Protein AF-R6XKS7-F1 (afdb_monomer)

Foldseek 3Di:
DDDDDDDDDPDDDDDDDDPDDDDPQDDQQDFLLNCCVVPVPCVVLCVVLVPPVSVDPVRRRDGLNRSCVVSVHDSVVSSVVSRVVVVVD

Structure (mmCIF, N/CA/C/O backbone):
data_AF-R6XKS7-F1
#
_entry.id   AF-R6XKS7-F1
#
loop_
_atom_site.group_PDB
_atom_site.id
_atom_site.type_symbol
_atom_site.label_atom_id
_atom_site.label_alt_id
_atom_site.label_comp_id
_atom_site.label_asym_id
_atom_site.label_entity_id
_atom_site.label_seq_id
_atom_site.pdbx_PDB_ins_code
_atom_site.Cartn_x
_atom_site.Cartn_y
_atom_site.Cartn_z
_atom_site.occupancy
_atom_site.B_iso_or_equiv
_atom_site.auth_seq_id
_atom_site.auth_comp_id
_atom_site.auth_asym_id
_atom_site.auth_atom_id
_atom_site.pdbx_PDB_model_num
ATOM 1 N N . MET A 1 1 ? -52.737 -27.650 -20.250 1.00 47.31 1 MET A N 1
ATOM 2 C CA . MET A 1 1 ? -51.775 -28.009 -21.317 1.00 47.31 1 MET A CA 1
ATOM 3 C C . MET A 1 1 ? -50.706 -26.920 -21.309 1.00 47.31 1 MET A C 1
ATOM 5 O O . MET A 1 1 ? -50.997 -25.843 -21.792 1.00 47.31 1 MET A O 1
ATOM 9 N N . PHE A 1 2 ? -49.613 -26.964 -20.538 1.00 50.91 2 PHE A N 1
ATOM 10 C CA . PHE A 1 2 ? -48.499 -27.931 -20.468 1.00 50.91 2 PHE A CA 1
ATOM 11 C C . PHE A 1 2 ? -47.920 -28.308 -21.837 1.00 50.91 2 PHE A C 1
ATOM 13 O O . PHE A 1 2 ? -48.515 -29.144 -22.501 1.00 50.91 2 PHE A O 1
ATOM 20 N N . THR A 1 3 ? -46.806 -27.655 -22.206 1.00 46.91 3 THR A N 1
ATOM 21 C CA . THR A 1 3 ? -45.481 -28.197 -22.626 1.00 46.91 3 THR A CA 1
ATOM 22 C C . THR A 1 3 ? -44.641 -27.003 -23.131 1.00 46.91 3 THR A C 1
ATOM 24 O O . THR A 1 3 ? -44.983 -26.419 -24.150 1.00 46.91 3 THR A O 1
ATOM 27 N N . GLN A 1 4 ? -43.713 -26.418 -22.366 1.00 55.44 4 GLN A N 1
ATOM 28 C CA . GLN A 1 4 ? -42.360 -26.895 -22.013 1.00 55.44 4 GLN A CA 1
ATOM 29 C C . GLN A 1 4 ? -41.352 -26.874 -23.198 1.00 55.44 4 GLN A C 1
ATOM 31 O O . GLN A 1 4 ? -41.299 -27.804 -23.990 1.00 55.44 4 GLN A O 1
ATOM 36 N N . TRP A 1 5 ? -40.524 -25.815 -23.208 1.00 57.94 5 TRP A N 1
ATOM 37 C CA . TRP A 1 5 ? -39.055 -25.763 -23.407 1.00 57.94 5 TRP A CA 1
ATOM 38 C C . TRP A 1 5 ? -38.413 -26.051 -24.778 1.00 57.94 5 TRP A C 1
ATOM 40 O O . TRP A 1 5 ? -38.453 -27.167 -25.282 1.00 57.94 5 TRP A O 1
ATOM 50 N N . LYS A 1 6 ? -37.608 -25.084 -25.255 1.00 59.12 6 LYS A N 1
ATOM 51 C CA . LYS A 1 6 ? -36.146 -25.243 -25.447 1.00 59.12 6 LYS A CA 1
ATOM 52 C C . LYS A 1 6 ? -35.490 -23.9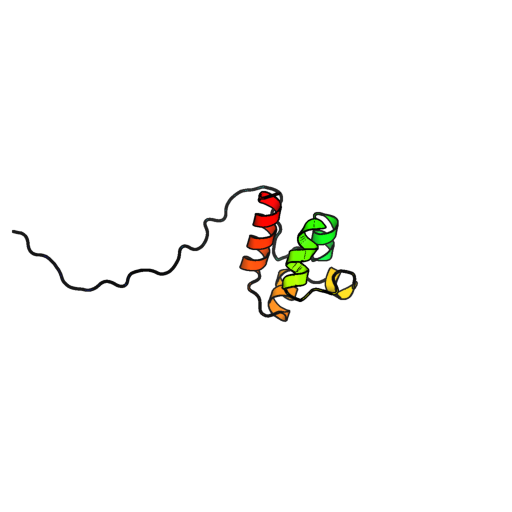38 -25.916 1.00 59.12 6 LYS A C 1
ATOM 54 O O . LYS A 1 6 ? -35.701 -23.515 -27.048 1.00 59.12 6 LYS A O 1
ATOM 59 N N . LYS A 1 7 ? -34.652 -23.368 -25.052 1.00 59.69 7 LYS A N 1
ATOM 60 C CA . LYS A 1 7 ? -33.321 -22.788 -25.328 1.00 59.69 7 LYS A CA 1
ATOM 61 C C . LYS A 1 7 ? -32.787 -22.352 -23.961 1.00 59.69 7 LYS A C 1
ATOM 63 O O . LYS A 1 7 ? -33.275 -21.391 -23.390 1.00 59.69 7 LYS A O 1
ATOM 68 N N . ALA A 1 8 ? -32.128 -23.282 -23.288 1.00 57.22 8 ALA A N 1
ATOM 69 C CA . ALA A 1 8 ? -30.688 -23.509 -23.390 1.00 57.22 8 ALA A CA 1
ATOM 70 C C . ALA A 1 8 ? -29.989 -22.643 -22.346 1.00 57.22 8 ALA A C 1
ATOM 72 O O . ALA A 1 8 ? -29.915 -21.422 -22.454 1.00 57.22 8 ALA A O 1
ATOM 73 N N . ASP A 1 9 ? -29.549 -23.354 -21.324 1.00 60.25 9 ASP A N 1
ATOM 74 C CA . ASP A 1 9 ? -28.737 -22.919 -20.215 1.00 60.25 9 ASP A CA 1
ATOM 75 C C . ASP A 1 9 ? -27.445 -22.263 -20.714 1.00 60.25 9 ASP A C 1
ATOM 77 O O . ASP A 1 9 ? -26.659 -22.879 -21.434 1.00 60.25 9 ASP A O 1
ATOM 81 N N . ILE A 1 10 ? -27.205 -21.029 -20.282 1.00 64.25 10 ILE A N 1
ATOM 82 C CA . ILE A 1 10 ? -25.850 -20.542 -20.030 1.00 64.25 10 ILE A CA 1
ATOM 83 C C . ILE A 1 10 ? -25.859 -20.104 -18.572 1.00 64.25 10 ILE A C 1
ATOM 85 O O . ILE A 1 10 ? -26.265 -19.003 -18.210 1.00 64.25 10 ILE A O 1
ATOM 89 N N . ILE A 1 11 ? -25.523 -21.077 -17.736 1.00 61.31 11 ILE A N 1
ATOM 90 C CA . ILE A 1 11 ? -25.223 -20.932 -16.321 1.00 61.31 11 ILE A CA 1
ATOM 91 C C . ILE A 1 11 ? -23.926 -20.138 -16.124 1.00 61.31 11 ILE A C 1
ATOM 93 O O . ILE A 1 11 ? -22.968 -20.319 -16.867 1.00 61.31 11 ILE A O 1
ATOM 97 N N . ASN A 1 12 ? -23.926 -19.360 -15.041 1.00 53.81 12 ASN A N 1
ATOM 98 C CA . ASN A 1 12 ? -22.792 -18.980 -14.200 1.00 53.81 12 ASN A CA 1
ATOM 99 C C . ASN A 1 12 ? -21.645 -18.179 -14.840 1.00 53.81 12 ASN A C 1
ATOM 101 O O . ASN A 1 12 ? -20.814 -18.734 -15.547 1.00 53.81 12 ASN A O 1
ATOM 105 N N . SER A 1 13 ? -21.532 -16.911 -14.438 1.00 51.81 13 SER A N 1
ATOM 106 C CA . SER A 1 13 ? -20.268 -16.366 -13.933 1.00 51.81 13 SER A CA 1
ATOM 107 C C . SER A 1 13 ? -20.534 -15.088 -13.136 1.00 51.81 13 SER A C 1
ATOM 109 O O . SER A 1 13 ? -20.914 -14.060 -13.684 1.00 51.81 13 SER A O 1
ATOM 111 N N . THR A 1 14 ? -20.362 -15.260 -11.825 1.00 49.94 14 THR A N 1
ATOM 112 C CA . THR A 1 14 ? -19.763 -14.325 -10.865 1.00 49.94 14 THR A CA 1
ATOM 113 C C . THR A 1 14 ? -20.508 -13.031 -10.534 1.00 49.94 14 THR A C 1
ATOM 115 O O . THR A 1 14 ? -20.464 -12.028 -11.235 1.00 49.94 14 THR A O 1
ATOM 118 N N . GLU A 1 15 ? -21.139 -13.085 -9.359 1.00 63.19 15 GLU A N 1
ATOM 119 C CA . GLU A 1 15 ? -21.204 -12.008 -8.372 1.00 63.19 15 GLU A CA 1
ATOM 120 C C . GLU A 1 15 ? -20.028 -11.026 -8.483 1.00 63.19 15 GLU A C 1
ATOM 122 O O . GLU A 1 15 ? -18.904 -11.431 -8.211 1.00 63.19 15 GLU A O 1
ATOM 127 N N . GLU A 1 16 ? -20.275 -9.737 -8.739 1.00 54.03 16 GLU A N 1
ATOM 128 C CA . GLU A 1 16 ? -19.323 -8.696 -8.334 1.00 54.03 16 GLU A CA 1
ATOM 129 C C . GLU A 1 16 ? -20.018 -7.532 -7.612 1.00 54.03 16 GLU A C 1
ATOM 131 O O . GLU A 1 16 ? -20.627 -6.630 -8.183 1.00 54.03 16 GLU A O 1
ATOM 136 N N . LYS A 1 17 ? -19.917 -7.658 -6.283 1.00 52.88 17 LYS A N 1
ATOM 137 C CA . LYS A 1 17 ? -19.557 -6.621 -5.309 1.00 52.88 17 LYS A CA 1
ATOM 138 C C . LYS A 1 17 ? -20.531 -5.457 -5.125 1.00 52.88 17 LYS A C 1
ATOM 140 O O . LYS A 1 17 ? -20.360 -4.323 -5.561 1.00 52.88 17 LYS A O 1
ATOM 145 N N . LYS A 1 18 ? -21.502 -5.749 -4.264 1.00 46.75 18 LYS A N 1
ATOM 146 C CA . LYS A 1 18 ? -22.176 -4.798 -3.379 1.00 46.75 18 LYS A CA 1
ATOM 147 C C . LYS A 1 18 ? -21.117 -4.064 -2.537 1.00 46.75 18 LYS A C 1
ATOM 149 O O . LYS A 1 18 ? -20.625 -4.628 -1.565 1.00 46.75 18 LYS A O 1
ATOM 154 N N . GLY A 1 19 ? -20.772 -2.832 -2.924 1.00 43.81 19 GLY A N 1
ATOM 155 C CA . GLY A 1 19 ? -19.901 -1.928 -2.165 1.00 43.81 19 GLY A CA 1
ATOM 156 C C . GLY A 1 19 ? -20.439 -1.722 -0.748 1.00 43.81 19 GLY A C 1
ATOM 157 O O . GLY A 1 19 ? -21.406 -0.990 -0.529 1.00 43.81 19 GLY A O 1
ATOM 158 N N . GLY A 1 20 ? -19.864 -2.465 0.194 1.00 40.47 20 GLY A N 1
ATOM 159 C CA . GLY A 1 20 ? -20.279 -2.543 1.583 1.00 40.47 20 GLY A CA 1
ATOM 160 C C . GLY A 1 20 ? -19.497 -1.586 2.477 1.00 40.47 20 GLY A C 1
ATOM 161 O O . GLY A 1 20 ? -18.308 -1.762 2.676 1.00 40.47 20 GLY A O 1
ATOM 162 N N . VAL A 1 21 ? -20.255 -0.664 3.071 1.00 42.19 21 VAL A N 1
ATOM 163 C CA . VAL A 1 21 ? -20.140 -0.121 4.439 1.00 42.19 21 VAL A CA 1
ATOM 164 C C . VAL A 1 21 ? -18.994 0.852 4.767 1.00 42.19 21 VAL A C 1
ATOM 166 O O . VAL A 1 21 ? -17.816 0.661 4.510 1.00 42.19 21 VAL A O 1
ATOM 169 N N . MET A 1 22 ? -19.417 1.949 5.389 1.00 47.44 22 MET A N 1
ATOM 170 C CA . MET A 1 22 ? -18.672 3.144 5.752 1.00 47.44 22 MET A CA 1
ATOM 171 C C . MET A 1 22 ? -17.889 2.926 7.056 1.00 47.44 22 MET A C 1
ATOM 173 O O . MET A 1 22 ? -18.434 3.154 8.129 1.00 47.44 22 MET A O 1
ATOM 177 N N . MET A 1 23 ? -16.619 2.533 6.974 1.00 46.88 23 MET A N 1
ATOM 178 C CA . MET A 1 23 ? -15.629 2.688 8.050 1.00 46.88 23 MET A CA 1
ATOM 179 C C . MET A 1 23 ? -14.303 3.033 7.373 1.00 46.88 23 MET A C 1
ATOM 181 O O . MET A 1 23 ? -13.813 2.209 6.620 1.00 46.88 23 MET A O 1
ATOM 185 N N . ALA A 1 24 ? -13.814 4.271 7.542 1.00 58.53 24 ALA A N 1
ATOM 186 C CA . ALA A 1 24 ? -12.522 4.792 7.051 1.00 58.53 24 ALA A CA 1
ATOM 187 C C . ALA A 1 24 ? -11.918 4.033 5.843 1.00 58.53 24 ALA A C 1
ATOM 189 O O . ALA A 1 24 ? -10.831 3.471 5.933 1.00 58.53 24 ALA A O 1
ATOM 190 N N . GLN A 1 25 ? -12.666 3.965 4.739 1.00 71.12 25 GLN A N 1
ATOM 191 C CA . GLN A 1 25 ? -12.335 3.097 3.611 1.00 71.12 25 GLN A CA 1
ATOM 192 C C . GLN A 1 25 ? -11.047 3.580 2.947 1.00 71.12 25 GLN A C 1
ATOM 194 O O . GLN A 1 25 ? -10.950 4.742 2.539 1.00 71.12 25 GLN A O 1
ATOM 199 N N . VAL A 1 26 ? -10.072 2.685 2.811 1.00 86.25 26 VAL A N 1
ATOM 200 C CA . VAL A 1 26 ? -8.917 2.917 1.949 1.00 86.25 26 VAL A CA 1
ATOM 201 C C . VAL A 1 26 ? -9.437 3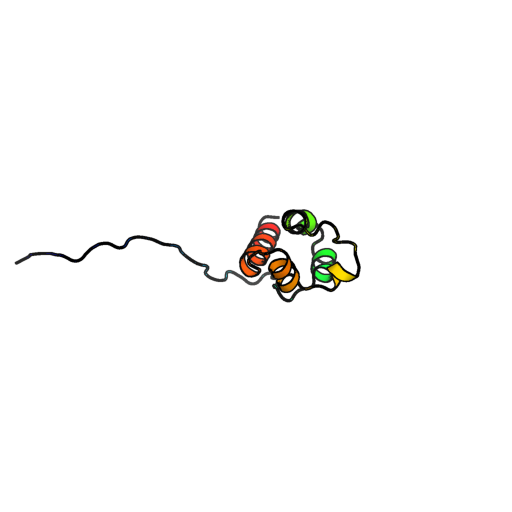.023 0.523 1.00 86.25 26 VAL A C 1
ATOM 203 O O . VAL A 1 26 ? -10.259 2.220 0.083 1.00 86.25 26 VAL A O 1
ATOM 206 N N . THR A 1 27 ? -8.982 4.042 -0.197 1.00 88.94 27 THR A N 1
ATOM 207 C CA . THR A 1 27 ? -9.378 4.295 -1.585 1.00 88.94 27 THR A CA 1
ATOM 208 C C . THR A 1 27 ? -8.166 4.184 -2.492 1.00 88.94 27 THR A C 1
ATOM 210 O O . THR A 1 27 ? -7.045 4.444 -2.067 1.00 88.94 27 THR A O 1
ATOM 213 N N . LYS A 1 28 ? -8.372 3.838 -3.765 1.00 88.25 28 LYS A N 1
ATOM 214 C CA . LYS A 1 28 ? -7.276 3.678 -4.736 1.00 88.25 28 LYS A CA 1
ATOM 215 C C . LYS A 1 28 ? -6.489 4.962 -5.021 1.00 88.25 28 LYS A C 1
ATOM 217 O O . LYS A 1 28 ? -5.328 4.902 -5.408 1.00 88.25 28 LYS A O 1
ATOM 222 N N . THR A 1 29 ? -7.107 6.116 -4.770 1.00 89.62 29 THR A N 1
ATOM 223 C CA . THR A 1 29 ? -6.487 7.445 -4.861 1.00 89.62 29 THR A CA 1
ATOM 224 C C . THR A 1 29 ? -5.614 7.786 -3.656 1.00 89.62 29 THR A C 1
ATOM 226 O O . THR A 1 29 ? -4.897 8.783 -3.690 1.00 89.62 29 THR A O 1
ATOM 229 N N . MET A 1 30 ? -5.690 7.002 -2.577 1.00 90.25 30 MET A N 1
ATOM 230 C CA . MET A 1 30 ? -4.832 7.179 -1.412 1.00 90.25 30 MET A CA 1
ATOM 231 C C . MET A 1 30 ? -3.385 6.876 -1.798 1.00 90.25 30 MET A C 1
ATOM 233 O O . MET A 1 30 ? -3.105 5.923 -2.532 1.00 90.25 30 MET A O 1
ATOM 237 N N . THR A 1 31 ? -2.463 7.699 -1.306 1.00 91.88 31 THR A N 1
ATOM 238 C CA . THR A 1 31 ? -1.037 7.449 -1.506 1.00 91.88 31 THR A CA 1
ATOM 239 C C . THR A 1 31 ? -0.569 6.329 -0.595 1.00 91.88 31 THR A C 1
ATOM 241 O O . THR A 1 31 ? -1.082 6.138 0.513 1.00 91.88 31 THR A O 1
AT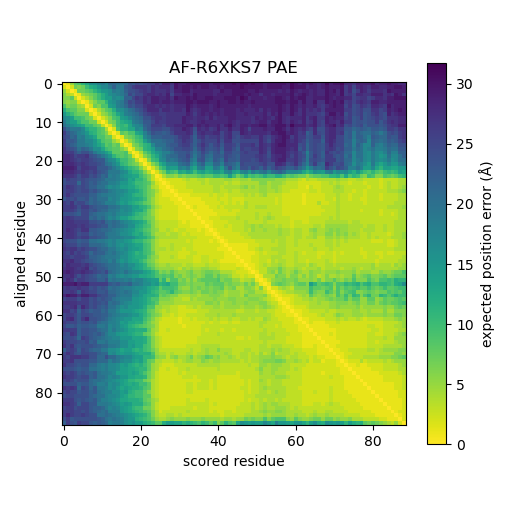OM 244 N N . ILE A 1 32 ? 0.441 5.592 -1.043 1.00 89.44 32 ILE A N 1
ATOM 245 C CA . ILE A 1 32 ? 1.018 4.509 -0.245 1.00 89.44 32 ILE A CA 1
ATOM 246 C C . ILE A 1 32 ? 1.611 5.052 1.055 1.00 89.44 32 ILE A C 1
ATOM 248 O O . ILE A 1 32 ? 1.510 4.394 2.088 1.00 89.44 32 ILE A O 1
ATOM 252 N N . GLY A 1 33 ? 2.176 6.262 1.040 1.00 89.75 33 GLY A N 1
ATOM 253 C CA . GLY A 1 33 ? 2.689 6.883 2.257 1.00 89.75 33 GLY A CA 1
ATOM 254 C C . GLY A 1 33 ? 1.607 7.247 3.265 1.00 89.75 33 GLY A C 1
ATOM 255 O O . GLY A 1 33 ? 1.766 6.982 4.457 1.00 89.75 33 GLY A O 1
ATOM 256 N N . GLU A 1 34 ? 0.472 7.773 2.806 1.00 89.75 34 GLU A N 1
ATOM 257 C CA . GLU A 1 34 ? -0.665 8.062 3.686 1.00 89.75 34 GLU A CA 1
ATOM 258 C C . GLU A 1 34 ? -1.278 6.774 4.257 1.00 89.75 34 GLU A C 1
ATOM 260 O O . GLU A 1 34 ? -1.603 6.701 5.448 1.00 89.75 34 GLU A O 1
ATOM 265 N N . LEU A 1 35 ? -1.347 5.717 3.443 1.00 87.94 35 LEU A N 1
ATOM 266 C CA . LEU A 1 35 ? -1.786 4.399 3.888 1.00 87.94 35 LEU A CA 1
ATOM 267 C C . LEU A 1 35 ? -0.836 3.803 4.939 1.00 87.94 35 LEU A C 1
ATOM 269 O O . LEU A 1 35 ? -1.300 3.311 5.961 1.00 87.94 35 LEU A O 1
ATOM 273 N N . MET A 1 36 ? 0.483 3.876 4.735 1.00 87.62 36 MET A N 1
ATOM 274 C CA . MET A 1 36 ? 1.475 3.386 5.705 1.00 87.62 36 MET A CA 1
ATOM 275 C C . MET A 1 36 ? 1.480 4.184 7.010 1.00 87.62 36 MET A C 1
ATOM 277 O O . MET A 1 36 ? 1.741 3.617 8.070 1.00 87.62 36 MET A O 1
ATOM 281 N N . PHE A 1 37 ? 1.176 5.482 6.954 1.00 86.88 37 PHE A N 1
ATOM 282 C CA . PHE A 1 37 ? 1.073 6.323 8.144 1.00 86.88 37 PHE A CA 1
ATOM 283 C C . PHE A 1 37 ? -0.177 6.004 8.974 1.00 86.88 37 PHE A C 1
ATOM 285 O O . PHE A 1 37 ? -0.117 5.976 10.202 1.00 86.88 37 PHE A O 1
ATOM 292 N N . THR A 1 38 ? -1.309 5.766 8.308 1.00 86.19 38 THR A N 1
ATOM 293 C CA . THR A 1 38 ? -2.589 5.471 8.971 1.00 86.19 38 THR A CA 1
ATOM 294 C C . THR A 1 38 ? -2.702 4.013 9.408 1.00 86.19 38 THR A C 1
ATOM 296 O O . THR A 1 38 ? -3.213 3.735 10.490 1.00 86.19 38 THR A O 1
ATOM 299 N N . ASN A 1 39 ? -2.206 3.087 8.588 1.00 86.19 39 ASN A N 1
ATOM 300 C CA . ASN A 1 39 ? -2.369 1.647 8.746 1.00 86.19 39 ASN A CA 1
ATOM 301 C C . ASN A 1 39 ? -1.073 0.904 8.364 1.00 86.19 39 ASN A C 1
ATOM 303 O O . ASN A 1 39 ? -1.007 0.272 7.310 1.00 86.19 39 ASN A O 1
ATOM 307 N N . PRO A 1 40 ? -0.028 0.916 9.209 1.00 87.19 40 PRO A N 1
ATOM 308 C CA . PRO A 1 40 ? 1.244 0.254 8.899 1.00 87.19 40 PRO A CA 1
ATOM 309 C C . PRO A 1 40 ? 1.122 -1.273 8.740 1.00 87.19 40 PRO A C 1
ATOM 311 O O . PRO A 1 40 ? 1.966 -1.904 8.107 1.00 87.19 40 PRO A O 1
ATOM 314 N N . ASP A 1 41 ? 0.058 -1.880 9.269 1.00 87.56 41 ASP A N 1
ATOM 315 C CA . ASP A 1 41 ? -0.162 -3.329 9.230 1.00 87.56 41 ASP A CA 1
ATOM 316 C C . ASP A 1 41 ? -0.493 -3.878 7.837 1.00 87.56 41 ASP A C 1
ATOM 318 O O . ASP A 1 41 ? -0.486 -5.095 7.656 1.00 87.56 41 ASP A O 1
ATOM 322 N N . VAL A 1 42 ? -0.784 -3.015 6.855 1.00 88.62 42 VAL A N 1
ATOM 323 C CA . VAL A 1 42 ? -1.081 -3.425 5.468 1.00 88.62 42 VAL A CA 1
ATOM 324 C C . VAL A 1 42 ? 0.184 -3.553 4.611 1.00 88.62 42 VAL A C 1
ATOM 326 O O . VAL A 1 42 ? 0.111 -3.992 3.464 1.00 88.62 42 VAL A O 1
ATOM 329 N N . ALA A 1 43 ? 1.358 -3.227 5.167 1.00 88.00 43 ALA A N 1
ATOM 330 C CA . ALA A 1 43 ? 2.662 -3.424 4.535 1.00 88.00 43 ALA A CA 1
ATOM 331 C C . ALA A 1 43 ? 2.848 -4.814 3.885 1.00 88.00 43 ALA A C 1
ATOM 333 O O . ALA A 1 43 ? 3.263 -4.848 2.726 1.00 88.00 43 ALA A O 1
ATOM 334 N N . PRO A 1 44 ? 2.509 -5.955 4.528 1.00 87.88 44 PRO A N 1
ATOM 335 C CA . PRO A 1 44 ? 2.620 -7.270 3.892 1.00 87.88 44 PRO A CA 1
ATOM 336 C C . PRO A 1 44 ? 1.806 -7.402 2.597 1.00 87.88 44 PRO A C 1
ATOM 338 O O . PRO A 1 44 ? 2.297 -8.003 1.647 1.00 87.88 44 PRO A O 1
ATOM 341 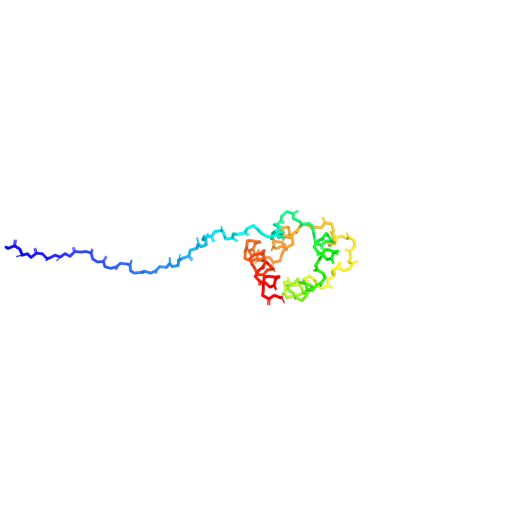N N . ILE A 1 45 ? 0.617 -6.793 2.512 1.00 87.88 45 ILE A N 1
ATOM 342 C CA . ILE A 1 45 ? -0.222 -6.831 1.300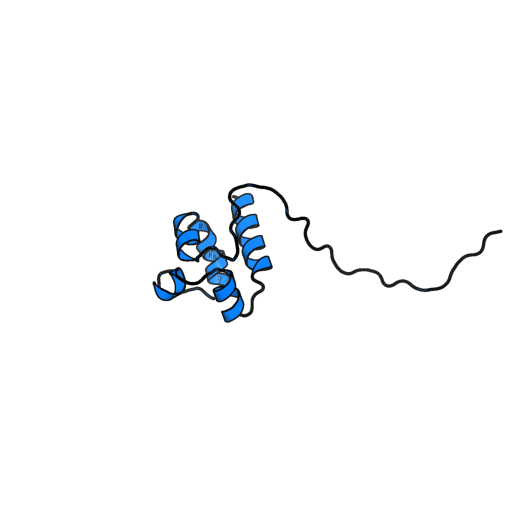 1.00 87.88 45 ILE A CA 1
ATOM 343 C C . ILE A 1 45 ? 0.457 -6.074 0.155 1.00 87.88 45 ILE A C 1
ATOM 345 O O . ILE A 1 45 ? 0.444 -6.524 -0.989 1.00 87.88 45 ILE A O 1
ATOM 349 N N . LEU A 1 46 ? 1.091 -4.940 0.463 1.00 85.94 46 LEU A N 1
ATOM 350 C CA . LEU A 1 46 ? 1.840 -4.168 -0.528 1.00 85.94 46 LEU A CA 1
ATOM 351 C C . LEU A 1 46 ? 3.145 -4.873 -0.942 1.00 85.94 46 LEU A C 1
ATOM 353 O O . LEU A 1 46 ? 3.565 -4.822 -2.096 1.00 85.94 46 LEU A O 1
ATOM 357 N N . MET A 1 47 ? 3.791 -5.590 -0.027 1.00 86.56 47 MET A N 1
ATOM 358 C CA . MET A 1 47 ? 4.980 -6.374 -0.367 1.00 86.56 47 MET A CA 1
ATOM 359 C C . MET A 1 47 ? 4.650 -7.528 -1.325 1.00 86.56 47 MET A C 1
ATOM 361 O O . MET A 1 47 ? 5.434 -7.795 -2.236 1.00 86.56 47 MET A O 1
ATOM 365 N N . GLU A 1 48 ? 3.476 -8.155 -1.191 1.00 84.69 48 GLU A N 1
ATOM 366 C CA . GLU A 1 48 ? 3.013 -9.204 -2.114 1.00 84.69 48 GLU A CA 1
ATOM 367 C C . GLU A 1 48 ? 2.862 -8.709 -3.558 1.00 84.69 48 GLU A C 1
ATOM 369 O O . GLU A 1 48 ? 3.125 -9.467 -4.490 1.00 84.69 48 GLU A O 1
ATOM 374 N N . ILE A 1 49 ? 2.494 -7.440 -3.759 1.00 80.12 49 ILE A N 1
ATOM 375 C CA . ILE A 1 49 ? 2.371 -6.846 -5.100 1.00 80.12 49 ILE A CA 1
ATOM 376 C C . ILE A 1 49 ? 3.715 -6.396 -5.693 1.00 80.12 49 ILE A C 1
ATOM 378 O O . ILE A 1 49 ? 3.773 -5.886 -6.808 1.00 80.12 49 ILE A O 1
ATOM 382 N N . GLY A 1 50 ? 4.818 -6.601 -4.971 1.00 78.81 50 GLY A N 1
ATOM 383 C CA . GLY A 1 50 ? 6.160 -6.234 -5.416 1.00 78.81 50 GLY A CA 1
ATOM 384 C C . GLY A 1 50 ? 6.628 -4.865 -4.929 1.00 78.81 50 GLY A C 1
ATOM 385 O O . GLY A 1 50 ? 7.753 -4.476 -5.245 1.00 78.81 50 GLY A O 1
ATOM 386 N N . MET A 1 51 ? 5.845 -4.175 -4.095 1.00 81.62 51 MET A N 1
ATOM 387 C CA . MET A 1 51 ? 6.238 -2.913 -3.465 1.00 81.62 51 MET A CA 1
ATOM 388 C C . MET A 1 51 ? 7.141 -3.181 -2.258 1.00 81.62 51 MET A C 1
ATOM 390 O O . MET A 1 51 ? 6.796 -2.896 -1.120 1.00 81.62 51 MET A O 1
ATOM 394 N N . HIS A 1 52 ? 8.327 -3.743 -2.490 1.00 76.00 52 HIS A N 1
ATOM 395 C CA . HIS A 1 52 ? 9.326 -3.968 -1.433 1.00 76.00 52 HIS A CA 1
ATOM 396 C C . HIS A 1 52 ? 9.989 -2.663 -0.969 1.00 76.00 52 HIS A C 1
ATOM 398 O O . HIS A 1 52 ? 10.562 -2.593 0.117 1.00 76.00 52 HIS A O 1
ATOM 404 N N . CYS A 1 53 ? 9.888 -1.613 -1.783 1.00 76.50 53 CYS A N 1
ATOM 405 C CA . CYS A 1 53 ? 10.497 -0.311 -1.550 1.00 76.50 53 CYS A CA 1
ATOM 406 C C . CYS A 1 53 ? 9.528 0.680 -0.886 1.00 76.50 53 CYS A C 1
ATOM 408 O O . CYS A 1 53 ? 9.553 1.863 -1.217 1.00 76.50 53 CYS A O 1
ATOM 410 N N . LEU A 1 54 ? 8.690 0.228 0.059 1.00 76.38 54 LEU A N 1
ATOM 411 C CA . LEU A 1 54 ? 7.721 1.093 0.755 1.00 76.38 54 LEU A CA 1
ATOM 412 C C . LEU A 1 54 ? 8.386 2.317 1.398 1.00 76.38 54 LEU A C 1
ATOM 414 O O . LEU A 1 54 ? 7.771 3.362 1.472 1.00 76.38 54 LEU A O 1
ATOM 418 N N . GLY A 1 55 ? 9.651 2.236 1.817 1.00 73.62 55 GLY A N 1
ATOM 419 C CA . GLY A 1 55 ? 10.369 3.371 2.411 1.00 73.62 55 GLY A CA 1
ATOM 420 C C . GLY A 1 55 ? 10.953 4.387 1.419 1.00 73.62 55 GLY A C 1
ATOM 421 O O . GLY A 1 55 ? 11.518 5.391 1.852 1.00 73.62 55 GLY A O 1
ATOM 422 N N . CYS A 1 56 ? 10.881 4.149 0.106 1.00 82.62 56 CYS A N 1
ATOM 423 C CA . CYS A 1 56 ? 11.435 5.078 -0.877 1.00 82.62 56 CYS A CA 1
ATOM 424 C C . CYS A 1 56 ? 10.494 6.279 -1.074 1.00 82.62 56 CYS A C 1
ATOM 426 O O . CYS A 1 56 ? 9.306 6.076 -1.322 1.00 82.62 56 CYS A O 1
ATOM 428 N N . PRO A 1 57 ? 11.000 7.528 -1.050 1.00 81.62 57 PRO A N 1
ATOM 429 C CA . PRO A 1 57 ? 10.156 8.718 -1.182 1.00 81.62 57 PRO A CA 1
ATOM 430 C C . PRO A 1 57 ? 9.384 8.763 -2.508 1.00 81.62 57 PRO A C 1
ATOM 432 O O . PRO A 1 57 ? 8.287 9.304 -2.545 1.00 81.62 57 PRO A O 1
ATOM 435 N N . SER A 1 58 ? 9.922 8.157 -3.573 1.00 80.88 58 SER A N 1
ATOM 436 C CA . SER A 1 58 ? 9.215 8.002 -4.849 1.00 80.88 58 SER A CA 1
ATOM 437 C C . SER A 1 58 ? 7.981 7.105 -4.718 1.00 80.88 58 SER A C 1
ATOM 439 O O . SER A 1 58 ? 6.896 7.536 -5.080 1.00 80.88 58 SER A O 1
ATOM 441 N N . ALA A 1 59 ? 8.124 5.929 -4.098 1.00 81.94 59 ALA A N 1
ATOM 442 C CA . ALA A 1 59 ? 7.029 4.972 -3.919 1.00 81.94 59 ALA A CA 1
ATOM 443 C C . ALA A 1 59 ? 5.957 5.470 -2.940 1.00 81.94 59 ALA A C 1
ATOM 445 O O . ALA A 1 59 ? 4.779 5.170 -3.087 1.00 81.94 59 ALA A O 1
ATOM 446 N N . GLN A 1 60 ? 6.347 6.253 -1.930 1.00 86.81 60 GLN A N 1
ATOM 447 C CA . GLN A 1 60 ? 5.410 6.834 -0.963 1.00 86.81 60 GLN A CA 1
ATOM 448 C C . GLN A 1 60 ? 4.487 7.890 -1.587 1.00 86.81 60 GLN A C 1
ATOM 450 O O . GLN A 1 60 ? 3.382 8.090 -1.084 1.00 86.81 60 GLN A O 1
ATOM 455 N N . GLY A 1 61 ? 4.941 8.560 -2.653 1.00 88.31 61 GLY A N 1
ATOM 456 C CA . GLY A 1 61 ? 4.165 9.558 -3.389 1.00 88.31 61 GLY A CA 1
ATOM 457 C C . GLY A 1 61 ? 3.248 8.976 -4.466 1.00 88.31 61 GLY A C 1
ATOM 458 O O . GLY A 1 61 ? 2.395 9.699 -4.973 1.00 88.31 61 GLY A O 1
ATOM 459 N N . GLU A 1 62 ? 3.402 7.696 -4.805 1.00 86.62 62 GLU A N 1
ATOM 460 C CA . GLU A 1 62 ? 2.530 7.004 -5.754 1.00 86.62 62 GLU A CA 1
ATOM 461 C C . GLU A 1 62 ? 1.185 6.654 -5.096 1.00 86.62 62 GLU A C 1
ATOM 463 O O . GLU A 1 62 ? 1.084 6.407 -3.885 1.00 86.62 62 GLU A O 1
ATOM 468 N N . THR A 1 63 ? 0.122 6.652 -5.900 1.00 92.12 63 THR A N 1
ATOM 469 C CA . THR A 1 63 ? -1.197 6.174 -5.461 1.00 92.12 63 THR A CA 1
ATOM 470 C C . THR A 1 63 ? -1.259 4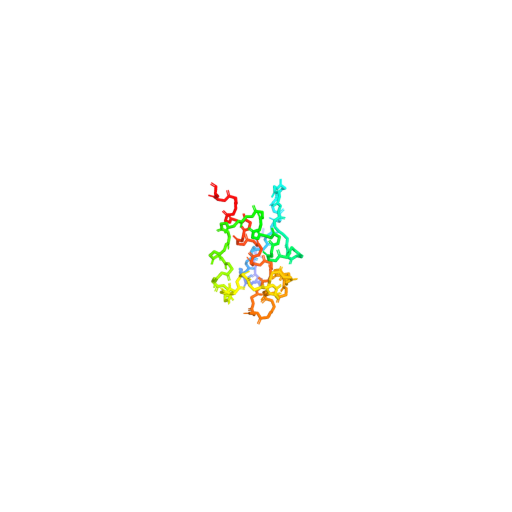.651 -5.524 1.00 92.12 63 THR A C 1
ATOM 472 O O . THR A 1 63 ? -0.512 4.014 -6.270 1.00 92.12 63 THR A O 1
ATOM 475 N N . LEU A 1 64 ? -2.171 4.046 -4.759 1.00 89.25 64 LEU A N 1
ATOM 476 C CA . LEU A 1 64 ? -2.412 2.601 -4.842 1.00 89.25 64 LEU A CA 1
ATOM 477 C C . LEU A 1 64 ? -2.829 2.174 -6.254 1.00 89.25 64 LEU A C 1
ATOM 479 O O . LEU A 1 64 ? -2.452 1.092 -6.695 1.00 89.25 64 LEU A O 1
ATOM 483 N N . GLU A 1 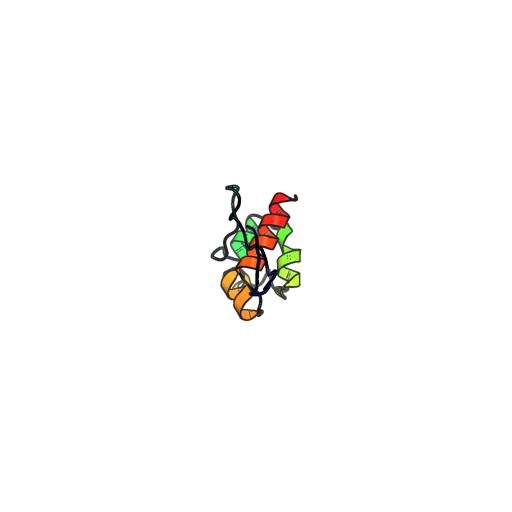65 ? -3.576 3.021 -6.966 1.00 90.88 65 GLU A N 1
ATOM 484 C CA . GLU A 1 65 ? -3.955 2.781 -8.358 1.00 90.88 65 GLU A CA 1
ATOM 485 C C . GLU A 1 65 ? -2.742 2.749 -9.290 1.0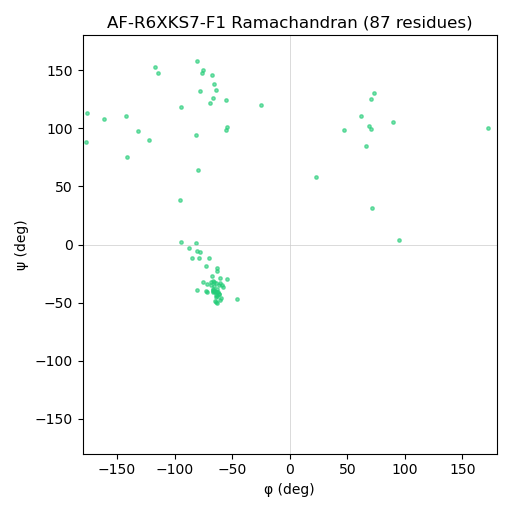0 90.88 65 GLU A C 1
ATOM 487 O O . GLU A 1 65 ? -2.593 1.800 -10.056 1.00 90.88 65 GLU A O 1
ATOM 492 N N . GLU A 1 66 ? -1.851 3.740 -9.208 1.00 90.12 66 GLU A N 1
ATOM 493 C CA . GLU A 1 66 ? -0.656 3.781 -10.057 1.00 90.12 66 GLU A CA 1
ATOM 494 C C . GLU A 1 66 ? 0.290 2.616 -9.773 1.00 90.12 66 GLU A C 1
ATOM 496 O O . GLU A 1 66 ? 0.733 1.949 -10.710 1.00 90.12 66 GLU A O 1
ATOM 501 N N . ALA A 1 67 ? 0.514 2.294 -8.498 1.00 86.81 67 ALA A N 1
ATOM 502 C CA . ALA A 1 67 ? 1.311 1.131 -8.130 1.00 86.81 67 ALA A CA 1
ATOM 503 C C . ALA A 1 67 ? 0.679 -0.176 -8.634 1.00 86.81 67 ALA A C 1
ATOM 505 O O . ALA A 1 67 ? 1.376 -1.023 -9.192 1.00 86.81 67 ALA A O 1
ATOM 506 N N . ALA A 1 68 ? -0.641 -0.339 -8.512 1.00 88.62 68 ALA A N 1
ATOM 507 C CA . ALA A 1 68 ? -1.331 -1.509 -9.048 1.00 88.62 68 ALA A CA 1
ATOM 508 C C . ALA A 1 68 ? -1.186 -1.601 -10.579 1.00 88.62 68 ALA A C 1
ATOM 510 O O . ALA A 1 68 ? -0.854 -2.668 -11.096 1.00 88.62 68 ALA A O 1
ATOM 511 N N . MET A 1 69 ? -1.323 -0.484 -11.303 1.00 87.25 69 MET A N 1
ATOM 512 C CA . MET A 1 69 ? -1.155 -0.441 -12.761 1.00 87.25 69 MET A CA 1
ATOM 513 C C . MET A 1 69 ? 0.269 -0.795 -13.208 1.00 87.25 69 MET A C 1
ATOM 515 O O . MET A 1 69 ? 0.435 -1.585 -14.138 1.00 87.25 69 MET A O 1
ATOM 519 N N . VAL A 1 70 ? 1.298 -0.253 -12.547 1.00 87.06 70 VAL A N 1
ATOM 520 C CA . VAL A 1 70 ? 2.713 -0.533 -12.864 1.00 87.06 70 VAL A CA 1
ATOM 521 C C . VAL A 1 70 ? 3.060 -2.004 -12.617 1.00 87.06 70 VAL A C 1
ATOM 523 O O . VAL A 1 70 ? 3.852 -2.591 -13.356 1.00 87.06 70 VAL A O 1
ATOM 526 N N . HIS A 1 71 ? 2.431 -2.614 -11.614 1.00 84.44 71 HIS A N 1
ATOM 527 C CA . HIS A 1 71 ? 2.658 -4.003 -11.224 1.00 84.44 71 HIS A CA 1
ATOM 528 C C . HIS A 1 71 ? 1.669 -4.999 -11.862 1.00 84.44 71 HIS A C 1
ATOM 530 O O . HIS A 1 71 ? 1.776 -6.202 -11.622 1.00 84.44 71 HIS A O 1
ATOM 536 N N . GLY A 1 72 ? 0.749 -4.531 -12.717 1.00 86.44 72 GLY A N 1
ATOM 537 C CA . GLY A 1 72 ? -0.182 -5.375 -13.474 1.00 86.44 72 GLY A CA 1
ATOM 538 C C . GLY A 1 72 ? -1.280 -6.024 -12.628 1.00 86.44 72 GLY A C 1
ATOM 539 O O . GLY A 1 72 ? -1.713 -7.136 -12.932 1.00 86.44 72 GLY A O 1
ATOM 540 N N . ILE A 1 73 ? -1.708 -5.354 -11.560 1.00 86.50 73 ILE A N 1
ATOM 541 C CA . ILE A 1 73 ? -2.729 -5.822 -10.621 1.00 86.50 73 ILE A CA 1
ATOM 542 C C . ILE A 1 73 ? -3.949 -4.912 -10.717 1.00 86.50 73 ILE A C 1
ATOM 544 O O . ILE A 1 73 ? -3.837 -3.717 -10.981 1.00 86.50 73 ILE A O 1
ATOM 548 N N . ASP A 1 74 ? -5.125 -5.488 -10.501 1.00 89.56 74 ASP A N 1
ATOM 549 C CA . ASP A 1 74 ? -6.363 -4.727 -10.429 1.00 89.56 74 ASP A CA 1
ATOM 550 C C . ASP A 1 74 ? -6.381 -3.859 -9.158 1.00 89.56 74 ASP A C 1
ATOM 552 O O . ASP A 1 74 ? -6.240 -4.355 -8.032 1.00 89.56 74 ASP A O 1
ATOM 556 N N . SER A 1 75 ? -6.511 -2.545 -9.345 1.00 88.38 75 SER A N 1
ATOM 557 C CA . SER A 1 75 ? -6.494 -1.572 -8.253 1.00 88.38 75 SER A CA 1
ATOM 558 C C . SER A 1 75 ? -7.706 -1.710 -7.333 1.00 88.38 75 SER A C 1
ATOM 560 O O . SER A 1 75 ? -7.576 -1.492 -6.126 1.00 88.38 75 SER A O 1
ATOM 562 N N . ASP A 1 76 ? -8.858 -2.126 -7.861 1.00 89.06 76 ASP A N 1
ATOM 563 C CA . ASP A 1 76 ? -10.067 -2.343 -7.077 1.00 89.06 76 ASP A CA 1
ATOM 564 C C . ASP A 1 76 ? -9.923 -3.620 -6.224 1.00 89.06 76 ASP A C 1
ATOM 566 O O . ASP A 1 76 ? -10.236 -3.590 -5.031 1.00 89.06 76 ASP A O 1
ATOM 570 N N . LEU A 1 77 ? -9.327 -4.699 -6.760 1.00 88.31 77 LEU A N 1
ATOM 571 C CA . LEU A 1 77 ? -9.002 -5.902 -5.970 1.00 88.31 77 LEU A CA 1
ATOM 572 C C . LEU A 1 77 ? -7.982 -5.628 -4.859 1.00 88.31 77 LEU A C 1
ATOM 574 O O . LEU A 1 77 ? -8.118 -6.154 -3.750 1.00 88.31 77 LEU A O 1
ATOM 578 N N . LEU A 1 78 ? -6.955 -4.817 -5.135 1.00 87.50 78 LEU A N 1
ATOM 579 C CA . LEU A 1 78 ? -5.957 -4.436 -4.134 1.00 87.50 78 LEU A CA 1
ATOM 580 C C . LEU A 1 78 ? -6.615 -3.690 -2.969 1.00 87.50 78 LEU A C 1
ATOM 582 O O . LEU A 1 78 ? -6.390 -4.027 -1.805 1.00 87.50 78 LEU A O 1
ATOM 586 N N . VAL A 1 79 ? -7.452 -2.703 -3.284 1.00 89.50 79 VAL A N 1
ATOM 587 C CA . VAL A 1 79 ? -8.179 -1.916 -2.286 1.00 89.50 79 VAL A CA 1
ATOM 588 C C . VAL A 1 79 ? -9.163 -2.782 -1.509 1.00 89.50 79 VAL A C 1
ATOM 590 O O . VAL A 1 79 ? -9.239 -2.663 -0.287 1.00 89.50 79 VAL A O 1
ATOM 593 N N . GLU A 1 80 ? -9.874 -3.693 -2.173 1.00 88.75 80 GLU A N 1
ATOM 594 C CA . GLU A 1 80 ? -10.766 -4.630 -1.493 1.00 88.75 80 GLU A CA 1
ATOM 595 C C . GLU A 1 80 ? -9.997 -5.505 -0.496 1.00 88.75 80 GLU A C 1
ATOM 597 O O . GLU A 1 80 ? -10.407 -5.630 0.657 1.00 88.75 80 GLU A O 1
ATOM 602 N N . LYS A 1 81 ? -8.846 -6.053 -0.901 1.00 87.44 81 LYS A N 1
ATOM 603 C CA . LYS A 1 81 ? -8.002 -6.879 -0.032 1.00 87.44 81 LYS A CA 1
ATOM 604 C C . LYS A 1 81 ? -7.477 -6.095 1.172 1.00 87.44 81 LYS A C 1
ATOM 606 O O . LYS A 1 81 ? -7.466 -6.627 2.281 1.00 87.44 81 LYS A O 1
ATOM 611 N N . ILE A 1 82 ? -7.064 -4.843 0.966 1.00 88.56 82 ILE A N 1
ATOM 612 C CA . ILE A 1 82 ? -6.608 -3.958 2.045 1.00 88.56 82 ILE A CA 1
ATOM 613 C C . ILE A 1 82 ? -7.751 -3.684 3.025 1.00 88.56 82 ILE A C 1
ATOM 615 O O . ILE A 1 82 ? -7.582 -3.881 4.226 1.00 88.56 82 ILE A O 1
ATOM 619 N N . ASN A 1 83 ? -8.923 -3.287 2.529 1.00 89.19 83 ASN A N 1
ATOM 620 C CA . ASN A 1 83 ? -10.071 -2.992 3.384 1.00 89.19 83 ASN A CA 1
ATOM 621 C C . ASN A 1 83 ? -10.573 -4.239 4.124 1.00 89.19 83 ASN A C 1
ATOM 623 O O . ASN A 1 83 ? -10.856 -4.160 5.314 1.00 89.19 83 ASN A O 1
ATOM 627 N N . ALA A 1 84 ? -10.609 -5.402 3.470 1.00 88.19 84 ALA A N 1
ATOM 628 C CA . ALA A 1 84 ? -10.976 -6.664 4.109 1.00 88.19 84 ALA A CA 1
ATOM 629 C C . ALA A 1 84 ? -9.988 -7.065 5.216 1.00 88.19 84 ALA A C 1
ATOM 631 O O . ALA A 1 84 ? -10.402 -7.569 6.256 1.00 88.19 84 ALA A O 1
ATOM 632 N N . TYR A 1 85 ? -8.689 -6.826 5.017 1.00 87.69 85 TYR A N 1
ATOM 633 C CA . TYR A 1 85 ? -7.681 -7.064 6.051 1.00 87.69 85 TYR A CA 1
ATOM 634 C C . TYR A 1 85 ? -7.840 -6.120 7.247 1.00 87.69 85 TYR A C 1
ATOM 636 O O . TYR A 1 85 ? -7.681 -6.552 8.385 1.00 87.69 85 TYR A O 1
ATOM 644 N N . LEU A 1 86 ? -8.171 -4.850 6.999 1.00 85.62 86 LEU A N 1
ATOM 645 C CA . LEU A 1 86 ? -8.429 -3.873 8.058 1.00 85.62 86 LEU A CA 1
ATOM 646 C C . LEU A 1 86 ? -9.715 -4.174 8.837 1.00 85.62 86 LEU A C 1
ATOM 648 O O . LEU A 1 86 ? -9.743 -3.945 10.040 1.00 85.62 86 LEU A O 1
ATOM 652 N N . ASP A 1 87 ? -10.749 -4.699 8.176 1.00 85.44 87 ASP A N 1
ATOM 653 C CA . ASP A 1 87 ? -12.019 -5.089 8.808 1.00 85.44 87 ASP A CA 1
ATOM 654 C C . ASP A 1 87 ? -11.902 -6.400 9.608 1.00 85.44 87 ASP A C 1
ATOM 656 O O . ASP A 1 87 ? -12.547 -6.571 10.638 1.00 85.44 87 ASP A O 1
ATOM 660 N N . ALA A 1 88 ? -11.040 -7.320 9.161 1.00 81.94 88 ALA A N 1
ATOM 661 C CA . ALA A 1 88 ? -10.770 -8.586 9.844 1.00 81.94 88 ALA A CA 1
ATOM 662 C C . ALA A 1 88 ? -9.831 -8.459 11.061 1.00 81.94 88 ALA A C 1
ATOM 664 O O . ALA A 1 88 ? -9.589 -9.461 11.743 1.00 81.94 88 ALA A O 1
ATOM 665 N N . LYS A 1 89 ? -9.270 -7.270 11.295 1.00 66.00 89 LYS A N 1
ATOM 666 C CA . LYS A 1 89 ? -8.346 -6.969 12.391 1.00 66.00 89 LYS A CA 1
ATOM 667 C C . LYS A 1 89 ? -9.095 -6.573 13.664 1.00 66.00 89 LYS A C 1
ATOM 669 O O . LYS A 1 89 ? -8.690 -7.073 14.739 1.00 66.00 89 LYS A O 1
#

pLDDT: mean 76.95, std 15.55, range [40.47, 92.12]

Mean predicted aligned error: 11.65 Å

Nearest PDB structures (foldseek):
  2k53-assembly1_A  TM=8.396E-01  e=1.464E-04  Acetivibrio thermocellus ATCC 27405
  2k5e-assembly1_A  TM=8.678E-01  e=2.620E-03  Methanocaldococcus jannaschii
  2fi0-assembly1_A  TM=7.829E-01  e=2.955E-01  Streptococcus pneumoniae TIGR4
  7p7t-assembly1_0  TM=2.570E-01  e=7.641E+00  Enterococcus faecalis

Sequence (89 aa):
MFTQWKKADIINSTEEKKGGVMMAQVTKTMTIGELMFTNPDVAPILMEIGMHCLGCPSAQGETLEEAAMVHGIDSDLLVEKINAYLDAK

Solvent-accessible surface area (backbone atoms only — not comparable to full-atom values): 5681 Å² total; per-residue (Å²): 134,90,83,85,88,89,82,79,89,82,78,86,83,78,92,80,77,83,88,74,80,95,63,93,72,70,50,42,81,41,29,44,40,60,45,46,73,77,43,58,85,51,52,66,64,43,38,75,65,65,48,75,54,64,86,39,75,71,53,24,70,33,27,43,36,56,54,20,57,79,57,75,43,62,33,66,59,51,35,48,53,51,44,51,52,64,72,73,104

Radius of gyration: 19.35 Å; Cα contacts (8 Å, |Δi|>4): 72; chains: 1; bounding box: 63×38×38 Å

Secondary structure (DSSP, 8-state):
----------------------SS---TTSBHHHHHHH-GGGHHHHHHTT-TTTTSHHHHHSBHH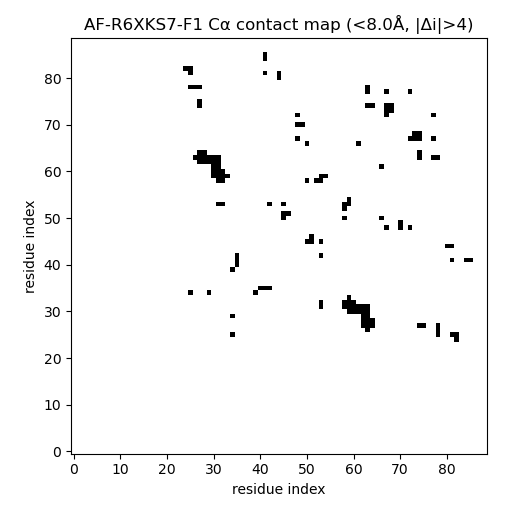HHHHHHT--HHHHHHHHHHHHHT-